Protein AF-A0A1Y1LVQ3-F1 (afdb_monomer_lite)

InterPro domains:
  IPR013122 Polycystin cation channel, PKD1/PKD2 [PF08016] (1-80)
  IPR051223 Polycystin [PTHR10877] (1-93)

Secondary structure (DSSP, 8-state):
-HHHHHHHHHHHHHTTT-GGGSSHHHHHHHHHHHHTT---HHHHHHH-TTHHHHHHHHHHHHHHHHHHHHHHHHHHHHHHHHHHHHHHS---HHHHHHHHHHHHHHTTSTTHHHH--GGGG--HHHHHHHHHHHHHHHHTT--HHHHHHHHHHHHHHHHHHH-----

Structure (mmCIF, N/CA/C/O backbone):
data_AF-A0A1Y1LVQ3-F1
#
_entry.id   AF-A0A1Y1LVQ3-F1
#
loop_
_atom_site.group_PDB
_atom_site.id
_atom_site.type_symbol
_atom_site.label_atom_id
_atom_site.label_alt_id
_atom_site.label_comp_id
_atom_site.label_asym_id
_atom_site.label_entity_id
_atom_site.label_seq_id
_atom_site.pdbx_PDB_ins_code
_atom_site.Cartn_x
_atom_site.Cartn_y
_atom_site.Cartn_z
_atom_site.occupancy
_atom_site.B_iso_or_equiv
_atom_site.auth_seq_id
_atom_site.auth_comp_id
_atom_site.auth_asym_id
_atom_site.auth_atom_id
_atom_site.pdbx_PDB_model_num
ATOM 1 N N . ILE A 1 1 ? -3.792 7.293 -4.062 1.00 86.50 1 ILE A N 1
ATOM 2 C CA . ILE A 1 1 ? -5.256 7.049 -4.005 1.00 86.50 1 ILE A CA 1
ATOM 3 C C . ILE A 1 1 ? -5.568 5.846 -3.119 1.00 86.50 1 ILE A C 1
ATOM 5 O O . ILE A 1 1 ? -6.131 6.055 -2.058 1.00 86.50 1 ILE A O 1
ATOM 9 N N . VAL A 1 2 ? -5.125 4.632 -3.472 1.00 89.88 2 VAL A N 1
ATOM 10 C CA . VAL A 1 2 ? -5.407 3.401 -2.697 1.00 89.88 2 VAL A CA 1
ATOM 11 C C . VAL A 1 2 ? -5.031 3.516 -1.213 1.00 89.88 2 VAL A C 1
ATOM 13 O O . VAL A 1 2 ? -5.841 3.197 -0.354 1.00 89.88 2 VAL A O 1
ATOM 16 N N . PHE A 1 3 ? -3.845 4.049 -0.906 1.00 91.44 3 PHE A N 1
ATOM 17 C CA . PHE A 1 3 ? -3.400 4.262 0.476 1.00 91.44 3 PHE A CA 1
ATOM 18 C C . PHE A 1 3 ? -4.362 5.141 1.298 1.00 91.44 3 PHE A C 1
ATOM 20 O O . PHE A 1 3 ? -4.736 4.782 2.409 1.00 91.44 3 PHE A O 1
ATOM 27 N N . PHE A 1 4 ? -4.807 6.266 0.731 1.00 92.62 4 PHE A N 1
ATOM 28 C CA . PHE A 1 4 ? -5.728 7.187 1.401 1.00 92.62 4 PHE A CA 1
ATOM 29 C C . PHE A 1 4 ? -7.118 6.574 1.597 1.00 92.62 4 PHE A C 1
ATOM 31 O O . PHE A 1 4 ? -7.699 6.741 2.661 1.00 92.62 4 PHE A O 1
ATOM 38 N N . ALA A 1 5 ? -7.608 5.800 0.624 1.00 95.06 5 ALA A N 1
ATOM 39 C CA . ALA A 1 5 ? -8.880 5.090 0.753 1.00 95.06 5 ALA A CA 1
ATOM 40 C C . ALA A 1 5 ? -8.853 4.074 1.908 1.00 95.06 5 ALA A C 1
ATOM 42 O O . ALA A 1 5 ? -9.801 3.989 2.681 1.00 95.06 5 ALA A O 1
ATOM 43 N N . TYR A 1 6 ? -7.744 3.344 2.073 1.00 94.94 6 TYR A N 1
ATOM 44 C CA . TYR A 1 6 ? -7.560 2.456 3.224 1.00 94.94 6 TYR A CA 1
ATOM 45 C C . TYR A 1 6 ? -7.421 3.224 4.546 1.00 94.94 6 TYR A C 1
ATOM 47 O O . TYR A 1 6 ? -7.877 2.730 5.574 1.00 94.94 6 TYR A O 1
ATOM 55 N N . ALA A 1 7 ? -6.832 4.425 4.535 1.00 95.44 7 ALA A N 1
ATOM 56 C CA . ALA A 1 7 ? -6.744 5.279 5.721 1.00 95.44 7 ALA A CA 1
ATOM 57 C C . ALA A 1 7 ? -8.121 5.764 6.188 1.00 95.44 7 ALA A C 1
ATOM 59 O O . ALA A 1 7 ? -8.418 5.679 7.377 1.00 95.44 7 ALA A O 1
ATOM 60 N N . GLU A 1 8 ? -8.974 6.211 5.264 1.00 95.62 8 GLU A N 1
ATOM 61 C CA . GLU A 1 8 ? -10.358 6.588 5.575 1.00 95.62 8 GLU A CA 1
ATOM 62 C C . GLU A 1 8 ? -11.192 5.385 6.013 1.00 95.62 8 GLU A C 1
ATOM 64 O O . GLU A 1 8 ? -11.906 5.465 7.009 1.00 95.62 8 GLU A O 1
ATOM 69 N N . LEU A 1 9 ? -11.072 4.251 5.317 1.00 94.81 9 LEU A N 1
ATOM 70 C CA . LEU A 1 9 ? -11.806 3.035 5.663 1.00 94.81 9 LEU A CA 1
ATOM 71 C C . LEU A 1 9 ? -11.405 2.503 7.047 1.00 94.81 9 LEU A C 1
ATOM 73 O O . LEU A 1 9 ? -12.273 2.144 7.834 1.00 94.81 9 LEU A O 1
ATOM 77 N N . GLY A 1 10 ? -10.108 2.486 7.368 1.00 93.56 10 GLY A N 1
ATOM 78 C CA . GLY A 1 10 ? -9.617 2.067 8.683 1.00 93.56 10 GLY A CA 1
ATOM 79 C C . GLY A 1 10 ? -10.058 3.014 9.801 1.00 93.56 10 GLY A C 1
ATOM 80 O O . GLY A 1 10 ? -10.454 2.552 10.868 1.00 93.56 10 GLY A O 1
ATOM 81 N N . TYR A 1 11 ? -10.061 4.325 9.537 1.00 95.25 11 TYR A N 1
ATOM 82 C CA . TYR A 1 11 ? -10.621 5.322 10.450 1.00 95.25 11 TYR A CA 1
ATOM 83 C C . TYR A 1 11 ? -12.119 5.086 10.701 1.00 95.25 11 TYR A C 1
ATOM 85 O O . TYR A 1 11 ? -12.574 5.143 11.840 1.00 95.25 11 TYR A O 1
ATOM 93 N N . LEU A 1 12 ? -12.889 4.777 9.655 1.00 94.62 12 LEU A N 1
ATOM 94 C CA . LEU A 1 12 ? -14.334 4.581 9.761 1.00 94.62 12 LEU A CA 1
ATOM 95 C C . LEU A 1 12 ? -14.715 3.261 10.446 1.00 94.62 12 LEU A C 1
ATOM 97 O O . LEU A 1 12 ? -15.670 3.236 11.215 1.00 94.62 12 LEU A O 1
ATOM 101 N N . LEU A 1 13 ? -13.978 2.180 10.179 1.00 93.31 13 LEU A N 1
ATOM 102 C CA . LEU A 1 13 ? -14.235 0.869 10.781 1.00 93.31 13 LEU A CA 1
ATOM 103 C C . LEU A 1 13 ? -13.752 0.801 12.232 1.00 93.31 13 LEU A C 1
ATOM 105 O O . LEU A 1 13 ? -14.487 0.359 13.105 1.00 93.31 13 LEU A O 1
ATOM 109 N N . PHE A 1 14 ? -12.526 1.254 12.500 1.00 93.94 14 PHE A N 1
ATOM 110 C CA . PHE A 1 14 ? -11.853 0.989 13.773 1.00 93.94 14 PHE A CA 1
ATOM 111 C C . PHE A 1 14 ? -11.635 2.241 14.624 1.00 93.94 14 PHE A C 1
ATOM 113 O O . PHE A 1 14 ? -11.130 2.129 15.739 1.00 93.94 14 PHE A O 1
ATOM 120 N N . GLY A 1 15 ? -11.989 3.438 14.149 1.00 92.31 15 GLY A N 1
ATOM 121 C CA . GLY A 1 15 ? -11.630 4.684 14.832 1.00 92.31 15 GLY A CA 1
ATOM 122 C C . GLY A 1 15 ? -12.315 4.922 16.175 1.00 92.31 15 GLY A C 1
ATOM 123 O O . GLY A 1 15 ? -11.764 5.636 17.012 1.00 92.31 15 GLY A O 1
ATOM 124 N N . SER A 1 16 ? -13.470 4.300 16.424 1.00 91.56 16 SER A N 1
ATOM 125 C CA . SER A 1 16 ? -14.154 4.353 17.725 1.00 91.56 16 SER A CA 1
ATOM 126 C C . SER A 1 16 ? -13.572 3.379 18.756 1.00 91.56 16 SER A C 1
ATOM 128 O O . SER A 1 16 ? -13.622 3.663 19.950 1.00 91.56 16 SER A O 1
ATOM 130 N N . GLN A 1 17 ? -13.010 2.256 18.302 1.00 91.75 17 GLN A N 1
ATOM 131 C CA . GLN A 1 17 ? -12.574 1.135 19.147 1.00 91.75 17 GLN A CA 1
ATOM 132 C C . GLN A 1 17 ? -11.051 1.132 19.360 1.00 91.75 17 GLN A C 1
ATOM 134 O O . GLN A 1 17 ? -10.560 0.803 20.437 1.00 91.75 17 GLN A O 1
ATOM 139 N N . VAL A 1 18 ? -10.279 1.534 18.344 1.00 93.50 18 VAL A N 1
ATOM 140 C CA . VAL A 1 18 ? -8.817 1.424 18.313 1.00 93.50 18 VAL A CA 1
ATOM 141 C C . VAL A 1 18 ? -8.183 2.809 18.271 1.00 93.50 18 VAL A C 1
ATOM 143 O O . VAL A 1 18 ? -8.277 3.541 17.286 1.00 93.50 18 VAL A O 1
ATOM 146 N N . LYS A 1 19 ? -7.419 3.155 19.314 1.00 91.62 19 LYS A N 1
ATOM 147 C CA . LYS A 1 19 ? -6.753 4.468 19.435 1.00 91.62 19 LYS A CA 1
ATOM 148 C C . LYS A 1 19 ? -5.808 4.781 18.265 1.00 91.62 19 LYS A C 1
ATOM 150 O O . LYS A 1 19 ? -5.615 5.943 17.921 1.00 91.62 19 LYS A O 1
ATOM 155 N N . ARG A 1 20 ? -5.221 3.760 17.636 1.00 90.06 20 ARG A N 1
ATOM 156 C CA . ARG A 1 20 ? -4.345 3.903 16.457 1.00 90.06 20 ARG A CA 1
ATOM 157 C C . ARG A 1 20 ? -5.088 4.361 15.199 1.00 90.06 20 ARG A C 1
ATOM 159 O O . ARG A 1 20 ? -4.456 4.914 14.301 1.00 90.06 20 ARG A O 1
ATOM 166 N N . PHE A 1 21 ? -6.403 4.160 15.167 1.00 93.56 21 PHE A N 1
ATOM 167 C CA . PHE A 1 21 ? -7.299 4.580 14.097 1.00 93.56 21 PHE A CA 1
ATOM 168 C C . PHE A 1 21 ? -8.209 5.743 14.515 1.00 93.56 21 PHE A C 1
ATOM 170 O O . PHE A 1 21 ? -9.126 6.085 13.787 1.00 93.56 21 PHE A O 1
ATOM 177 N N . SER A 1 22 ? -7.960 6.398 15.656 1.00 93.00 22 SER A N 1
ATOM 178 C CA . SER A 1 22 ? -8.849 7.434 16.218 1.00 93.00 22 SER A CA 1
ATOM 179 C C . SER A 1 22 ? -8.935 8.738 15.424 1.00 93.00 22 SER A C 1
ATOM 181 O O . SER A 1 22 ? -9.729 9.616 15.747 1.00 93.00 22 SER A O 1
ATOM 183 N N . GLY A 1 23 ? -8.081 8.907 14.421 1.00 93.25 23 GLY A N 1
ATOM 184 C CA . GLY A 1 23 ? -7.987 10.095 13.590 1.00 93.25 23 GLY A CA 1
ATOM 185 C C . GLY A 1 23 ? -7.493 9.717 12.204 1.00 93.25 23 GLY A C 1
ATOM 186 O O . GLY A 1 23 ? -6.837 8.691 12.019 1.00 93.25 23 GLY A O 1
ATOM 187 N N . PHE A 1 24 ? -7.768 10.557 11.213 1.00 92.31 24 PHE A N 1
ATOM 188 C CA . PHE A 1 24 ? -7.315 10.305 9.846 1.00 92.31 24 PHE A CA 1
ATOM 189 C C . PHE A 1 24 ? -5.778 10.247 9.748 1.00 92.31 24 PHE A C 1
ATOM 191 O O . PHE A 1 24 ? -5.215 9.289 9.223 1.00 92.31 24 PHE A O 1
ATOM 198 N N . ILE A 1 25 ? -5.081 11.221 10.344 1.00 94.06 25 ILE A N 1
ATOM 199 C CA . ILE A 1 25 ? -3.609 11.289 10.323 1.00 94.06 25 ILE A CA 1
ATOM 200 C C . ILE A 1 25 ? -2.988 10.130 11.116 1.00 94.06 25 ILE A C 1
ATOM 202 O O . ILE A 1 25 ? -2.015 9.522 10.669 1.00 94.06 25 ILE A O 1
ATOM 206 N N . THR A 1 26 ? -3.547 9.790 12.281 1.00 93.56 26 THR A N 1
ATOM 207 C CA . THR A 1 26 ? -3.060 8.661 13.088 1.00 93.56 26 THR A CA 1
ATOM 208 C C . THR A 1 26 ? -3.278 7.334 12.365 1.00 93.56 26 THR A C 1
ATOM 210 O O . THR A 1 26 ? -2.359 6.518 12.332 1.00 93.56 26 THR A O 1
ATOM 213 N N . SER A 1 27 ? -4.410 7.167 11.674 1.00 94.50 27 SER A N 1
ATOM 214 C CA . SER A 1 27 ? -4.681 6.010 10.809 1.00 94.50 27 SER A CA 1
ATOM 215 C C . SER A 1 27 ? -3.663 5.897 9.674 1.00 94.50 27 SER A C 1
ATOM 217 O O . SER A 1 27 ? -3.132 4.816 9.434 1.00 94.50 27 SER A O 1
ATOM 219 N N . MET A 1 28 ? -3.317 7.010 9.014 1.00 94.81 28 MET A N 1
ATOM 220 C CA . MET A 1 28 ? -2.274 7.018 7.980 1.00 94.81 28 MET A CA 1
ATOM 221 C C . MET A 1 28 ? -0.920 6.548 8.529 1.00 94.81 28 MET A C 1
ATOM 223 O O . MET A 1 28 ? -0.263 5.709 7.914 1.00 94.81 28 MET A O 1
ATOM 227 N N . ILE A 1 29 ? -0.502 7.051 9.695 1.00 94.75 29 ILE A N 1
ATOM 228 C CA . ILE A 1 29 ? 0.757 6.633 10.332 1.00 94.75 29 ILE A CA 1
ATOM 229 C C . ILE A 1 29 ? 0.715 5.136 10.671 1.00 94.75 29 ILE A C 1
ATOM 231 O O . ILE A 1 29 ? 1.676 4.417 10.402 1.00 94.75 29 ILE A O 1
ATOM 235 N N . THR A 1 30 ? -0.398 4.649 11.215 1.00 94.69 30 THR A N 1
ATOM 236 C CA . THR A 1 30 ? -0.600 3.230 11.547 1.00 94.69 30 THR A CA 1
ATOM 237 C C . THR A 1 30 ? -0.521 2.333 10.313 1.00 94.69 30 THR A C 1
ATOM 239 O O . THR A 1 30 ? 0.108 1.273 10.353 1.00 94.69 30 THR A O 1
ATOM 242 N N . LEU A 1 31 ? -1.085 2.767 9.186 1.00 94.06 31 LEU A N 1
ATOM 243 C CA . LEU A 1 31 ? -0.994 2.034 7.926 1.00 94.06 31 LEU A CA 1
ATOM 244 C C . LEU A 1 31 ? 0.438 1.981 7.389 1.00 94.06 31 LEU A C 1
ATOM 246 O O . LEU A 1 31 ? 0.859 0.918 6.934 1.00 94.06 31 LEU A O 1
ATOM 250 N N . PHE A 1 32 ? 1.217 3.064 7.496 1.00 93.06 32 PHE A N 1
ATOM 251 C CA . PHE A 1 32 ? 2.649 3.038 7.165 1.00 93.06 32 PHE A CA 1
ATOM 252 C C . PHE A 1 32 ? 3.437 2.083 8.065 1.00 93.06 32 PHE A C 1
ATOM 254 O O . PHE A 1 32 ? 4.240 1.299 7.565 1.00 93.06 32 PHE A O 1
ATOM 261 N N . ARG A 1 33 ? 3.184 2.096 9.379 1.00 92.81 33 ARG A N 1
ATOM 262 C CA . ARG A 1 33 ? 3.813 1.154 10.321 1.00 92.81 33 ARG A CA 1
ATOM 263 C C . ARG A 1 33 ? 3.484 -0.297 9.992 1.00 92.81 33 ARG A C 1
ATOM 265 O O . ARG A 1 33 ? 4.372 -1.141 10.015 1.00 92.81 33 ARG A O 1
ATOM 272 N N . THR A 1 34 ? 2.251 -0.554 9.566 1.00 92.88 34 THR A N 1
ATOM 273 C CA . THR A 1 34 ? 1.828 -1.884 9.115 1.00 92.88 34 THR A CA 1
ATOM 274 C C . THR A 1 34 ? 2.639 -2.354 7.903 1.00 92.88 34 THR A C 1
ATOM 276 O O . THR A 1 34 ? 3.019 -3.519 7.850 1.00 92.88 34 THR A O 1
ATOM 279 N N . VAL A 1 35 ? 2.989 -1.460 6.967 1.00 90.62 35 VAL A N 1
ATOM 280 C CA . VAL A 1 35 ? 3.895 -1.797 5.846 1.00 90.62 35 VAL A CA 1
ATOM 281 C C . VAL A 1 35 ? 5.309 -2.124 6.332 1.00 90.62 35 VAL A C 1
ATOM 283 O O . VAL A 1 35 ? 5.952 -3.015 5.786 1.00 90.62 35 VAL A O 1
ATOM 286 N N . LEU A 1 36 ? 5.787 -1.431 7.369 1.00 90.69 36 LEU A N 1
ATOM 287 C CA . LEU A 1 36 ? 7.093 -1.680 7.992 1.00 90.69 36 LEU A CA 1
ATOM 288 C C . LEU A 1 36 ? 7.125 -2.963 8.846 1.00 90.69 36 LEU A C 1
ATOM 290 O O . LEU A 1 36 ? 8.189 -3.339 9.330 1.00 90.69 36 LEU A O 1
ATOM 294 N N . GLY A 1 37 ? 5.982 -3.632 9.030 1.00 89.31 37 GLY A N 1
ATOM 295 C CA . GLY A 1 37 ? 5.845 -4.830 9.861 1.00 89.31 37 GLY A CA 1
ATOM 296 C C . GLY A 1 37 ? 5.536 -4.551 11.335 1.00 89.31 37 GLY A C 1
ATOM 297 O O . GLY A 1 37 ? 5.387 -5.495 12.103 1.00 89.31 37 GLY A O 1
ATOM 298 N N . ASP A 1 38 ? 5.390 -3.285 11.734 1.00 90.81 38 ASP A N 1
ATOM 299 C CA . ASP A 1 38 ? 4.946 -2.887 13.075 1.00 90.81 38 ASP A CA 1
ATOM 300 C C . ASP A 1 38 ? 3.416 -2.749 13.094 1.00 90.81 38 ASP A C 1
ATOM 302 O O . ASP A 1 38 ? 2.850 -1.673 12.877 1.00 90.81 38 ASP A O 1
ATOM 306 N N . PHE A 1 39 ? 2.729 -3.873 13.306 1.00 89.25 39 PHE A N 1
ATOM 307 C CA . PHE A 1 39 ? 1.272 -3.932 13.415 1.00 89.25 39 PHE A CA 1
ATOM 308 C C . PHE A 1 39 ? 0.837 -4.655 14.692 1.00 89.25 39 PHE A C 1
ATOM 310 O O . PHE A 1 39 ? 1.464 -5.619 15.123 1.00 89.25 39 PHE A O 1
ATOM 317 N N . ASN A 1 40 ? -0.280 -4.213 15.281 1.00 89.44 40 ASN A N 1
ATOM 318 C CA . ASN A 1 40 ? -0.937 -4.928 16.374 1.00 89.44 40 ASN A CA 1
ATOM 319 C C . ASN A 1 40 ? -2.289 -5.466 15.896 1.00 89.44 40 ASN A C 1
ATOM 321 O O . ASN A 1 40 ? -3.291 -4.757 15.934 1.00 89.44 40 ASN A O 1
ATOM 325 N N . TYR A 1 41 ? -2.298 -6.712 15.418 1.00 91.19 41 TYR A N 1
ATOM 326 C CA . TYR A 1 41 ? -3.522 -7.362 14.948 1.00 91.19 41 TYR A CA 1
ATOM 327 C C . TYR A 1 41 ? -4.495 -7.684 16.096 1.00 91.19 41 TYR A C 1
ATOM 329 O O . TYR A 1 41 ? -5.699 -7.672 15.875 1.00 91.19 41 TYR A O 1
ATOM 337 N N . ALA A 1 42 ? -4.007 -7.908 17.322 1.00 91.56 42 ALA A N 1
ATOM 338 C CA . ALA A 1 42 ? -4.869 -8.238 18.460 1.00 91.56 42 ALA A CA 1
ATOM 339 C C . ALA A 1 42 ? -5.854 -7.100 18.784 1.00 91.56 42 ALA A C 1
ATOM 341 O O . ALA A 1 42 ? -7.042 -7.351 18.945 1.00 91.56 42 ALA A O 1
ATOM 342 N N . GLU A 1 43 ? -5.381 -5.846 18.766 1.00 90.44 43 GLU A N 1
ATOM 343 C CA . GLU A 1 43 ? -6.236 -4.658 18.955 1.00 90.44 43 GLU A CA 1
ATOM 344 C C . GLU A 1 43 ? -7.322 -4.540 17.865 1.00 90.44 43 GLU A C 1
ATOM 346 O O . GLU A 1 43 ? -8.417 -4.051 18.128 1.00 90.44 43 GLU A O 1
ATOM 351 N N . LEU A 1 44 ? -7.030 -4.979 16.635 1.00 91.56 44 LEU A N 1
ATOM 352 C CA . LEU A 1 44 ? -7.983 -4.969 15.521 1.00 91.56 44 LEU A CA 1
ATOM 353 C C . LEU A 1 44 ? -9.019 -6.097 15.651 1.00 91.56 44 LEU A C 1
ATOM 355 O O . LEU A 1 44 ? -10.206 -5.854 15.450 1.00 91.56 44 LEU A O 1
ATOM 359 N N . ASP A 1 45 ? -8.584 -7.310 16.003 1.00 93.50 45 ASP A N 1
ATOM 360 C CA . ASP A 1 45 ? -9.458 -8.483 16.164 1.00 93.50 45 ASP A CA 1
ATOM 361 C C . ASP A 1 45 ? -10.452 -8.311 17.324 1.00 93.50 45 ASP A C 1
ATOM 363 O O . ASP A 1 45 ? -11.606 -8.727 17.218 1.00 93.50 45 ASP A O 1
ATOM 367 N N . GLU A 1 46 ? -10.023 -7.644 18.403 1.00 92.38 46 GLU A N 1
ATOM 368 C CA . GLU A 1 46 ? -10.884 -7.267 19.530 1.00 92.38 46 GLU A CA 1
ATOM 369 C C . GLU A 1 46 ? -11.935 -6.216 19.151 1.00 92.38 46 GLU A C 1
ATOM 371 O O . GLU A 1 46 ? -13.044 -6.246 19.686 1.00 92.38 46 GLU A O 1
ATOM 376 N N . ALA A 1 47 ? -11.612 -5.303 18.228 1.00 92.00 47 ALA A N 1
ATOM 377 C CA . ALA A 1 47 ? -12.543 -4.275 17.774 1.00 92.00 47 ALA A CA 1
ATOM 378 C C . ALA A 1 47 ? -13.660 -4.860 16.904 1.00 92.00 47 ALA A C 1
ATOM 380 O O . ALA A 1 47 ? -14.834 -4.624 17.186 1.00 92.00 47 ALA A O 1
ATOM 381 N N . ASP A 1 48 ? -13.290 -5.627 15.874 1.00 90.81 48 ASP A N 1
ATOM 382 C CA . ASP A 1 48 ? -14.233 -6.262 14.953 1.00 90.81 48 ASP A CA 1
ATOM 383 C C . ASP A 1 48 ? -13.653 -7.543 14.345 1.00 90.81 48 ASP A C 1
ATOM 385 O O . ASP A 1 48 ? -12.951 -7.527 13.333 1.00 90.81 48 ASP A O 1
ATOM 389 N N . ARG A 1 49 ? -14.048 -8.689 14.900 1.00 91.12 49 ARG A N 1
ATOM 390 C CA . ARG A 1 49 ? -13.524 -10.019 14.540 1.00 91.12 49 ARG A CA 1
ATOM 391 C C . ARG A 1 49 ? -13.744 -10.444 13.081 1.00 91.12 49 ARG A C 1
ATOM 393 O O . ARG A 1 49 ? -13.067 -11.339 12.586 1.00 91.12 49 ARG A O 1
ATOM 400 N N . ILE A 1 50 ? -14.717 -9.845 12.390 1.00 92.31 50 ILE A N 1
ATOM 401 C CA . ILE A 1 50 ? -15.021 -10.147 10.978 1.00 92.31 50 ILE A CA 1
ATOM 402 C C . ILE A 1 50 ? -14.317 -9.157 10.047 1.00 92.31 50 ILE A C 1
ATOM 404 O O . ILE A 1 50 ? -13.688 -9.565 9.071 1.00 92.31 50 ILE A O 1
ATOM 408 N N . PHE A 1 51 ? -14.409 -7.855 10.333 1.00 92.62 51 PHE A N 1
ATOM 409 C CA . PHE A 1 51 ? -13.848 -6.824 9.459 1.00 92.62 51 PHE A CA 1
ATOM 410 C C . PHE A 1 51 ? -12.330 -6.694 9.593 1.00 92.62 51 PHE A C 1
ATOM 412 O O . PHE A 1 51 ? -11.671 -6.423 8.590 1.00 92.62 51 PHE A O 1
ATOM 419 N N . ALA A 1 52 ? -11.763 -6.944 10.776 1.00 93.31 52 ALA A N 1
ATOM 420 C CA . ALA A 1 52 ? -10.322 -6.915 11.010 1.00 93.31 52 ALA A CA 1
ATOM 421 C C . ALA A 1 52 ? -9.524 -7.847 10.084 1.00 93.31 52 ALA A C 1
ATOM 423 O O . ALA A 1 52 ? -8.641 -7.342 9.383 1.00 93.31 52 ALA A O 1
ATOM 424 N N . PRO A 1 53 ? -9.816 -9.162 9.989 1.00 94.19 53 PRO A N 1
ATOM 425 C CA . PRO A 1 53 ? -9.062 -10.049 9.106 1.00 94.19 53 PRO A CA 1
ATOM 426 C C . PRO A 1 53 ? -9.235 -9.682 7.632 1.00 94.19 53 PRO A C 1
ATOM 428 O O . PRO A 1 53 ? -8.259 -9.702 6.884 1.00 94.19 53 PRO A O 1
ATOM 431 N N . ILE A 1 54 ? -10.446 -9.302 7.207 1.00 95.12 54 ILE A N 1
ATOM 432 C CA . ILE A 1 54 ? -10.717 -8.919 5.813 1.00 95.12 54 ILE A CA 1
ATOM 433 C C . ILE A 1 54 ? -9.903 -7.680 5.440 1.00 95.12 54 ILE A C 1
ATOM 435 O O . ILE A 1 54 ? -9.190 -7.699 4.439 1.00 95.12 54 ILE A O 1
ATOM 439 N N . PHE A 1 55 ? -9.974 -6.633 6.265 1.00 94.38 55 PHE A N 1
ATOM 440 C CA . PHE A 1 55 ? -9.254 -5.382 6.054 1.00 94.38 55 PHE A CA 1
ATOM 441 C C . PHE A 1 55 ? -7.738 -5.589 6.068 1.00 94.38 55 PHE A C 1
ATOM 443 O O . PHE A 1 55 ? -7.028 -5.083 5.199 1.00 94.38 55 PHE A O 1
ATOM 450 N N . PHE A 1 56 ? -7.232 -6.350 7.040 1.00 93.12 56 PHE A N 1
ATOM 451 C CA . PHE A 1 56 ? -5.801 -6.578 7.206 1.00 93.12 56 PHE A CA 1
ATOM 452 C C . PHE A 1 56 ? -5.214 -7.390 6.047 1.00 93.12 56 PHE A C 1
ATOM 454 O O . PHE A 1 56 ? -4.221 -6.981 5.441 1.00 93.12 56 PHE A O 1
ATOM 461 N N . ILE A 1 57 ? -5.857 -8.506 5.683 1.00 92.88 57 ILE A N 1
ATOM 462 C CA . ILE A 1 57 ? -5.417 -9.352 4.567 1.00 92.88 57 ILE A CA 1
ATOM 463 C C . ILE A 1 57 ? -5.509 -8.581 3.249 1.00 92.88 57 ILE A C 1
ATOM 465 O O . ILE A 1 57 ? -4.560 -8.613 2.462 1.00 92.88 57 ILE A O 1
ATOM 469 N N . SER A 1 58 ? -6.609 -7.861 3.000 1.00 94.00 58 SER A N 1
ATOM 470 C CA . SER A 1 58 ? -6.769 -7.104 1.757 1.00 94.00 58 SER A CA 1
ATOM 471 C C . SER A 1 58 ? -5.744 -5.975 1.643 1.00 94.00 58 SER A C 1
ATOM 473 O O . SER A 1 58 ? -5.179 -5.781 0.565 1.00 94.00 58 SER A O 1
ATOM 475 N N . TYR A 1 59 ? -5.445 -5.273 2.742 1.00 93.56 59 TYR A N 1
ATOM 476 C CA . TYR A 1 59 ? -4.429 -4.223 2.774 1.00 93.56 59 TYR A CA 1
ATOM 477 C C . TYR A 1 59 ? -3.031 -4.775 2.486 1.00 93.56 59 TYR A C 1
ATOM 479 O O . TYR A 1 59 ? -2.351 -4.266 1.594 1.00 93.56 59 TYR A O 1
ATOM 487 N N . ILE A 1 60 ? -2.618 -5.846 3.177 1.00 91.25 60 ILE A N 1
ATOM 488 C CA . ILE A 1 60 ? -1.307 -6.477 2.959 1.00 91.25 60 ILE A CA 1
ATOM 489 C C . ILE A 1 60 ? -1.168 -6.954 1.520 1.00 91.25 60 ILE A C 1
ATOM 491 O O . ILE A 1 60 ? -0.150 -6.681 0.884 1.00 91.25 60 ILE A O 1
ATOM 495 N N . PHE A 1 61 ? -2.190 -7.631 0.993 1.00 89.56 61 PHE A N 1
ATOM 496 C CA . PHE A 1 61 ? -2.192 -8.117 -0.379 1.00 89.56 61 PHE A CA 1
ATOM 497 C C . PHE A 1 61 ? -1.983 -6.944 -1.342 1.00 89.56 61 PHE A C 1
ATOM 499 O O . PHE A 1 61 ? -1.003 -6.914 -2.081 1.00 89.56 61 PHE A O 1
ATOM 506 N N . VAL A 1 62 ? -2.834 -5.917 -1.270 1.00 88.81 62 VAL A N 1
ATOM 507 C CA . VAL A 1 62 ? -2.771 -4.740 -2.147 1.00 88.81 62 VAL A CA 1
ATOM 508 C C . VAL A 1 62 ? -1.426 -4.012 -2.059 1.00 88.81 62 VAL A C 1
ATOM 510 O O . VAL A 1 62 ? -0.844 -3.697 -3.098 1.00 88.81 62 VAL A O 1
ATOM 513 N N . VAL A 1 63 ? -0.902 -3.767 -0.855 1.00 88.38 63 VAL A N 1
ATOM 514 C CA . VAL A 1 63 ? 0.399 -3.104 -0.672 1.00 88.38 63 VAL A CA 1
ATOM 515 C C . VAL A 1 63 ? 1.529 -3.948 -1.247 1.00 88.38 63 VAL A C 1
ATOM 517 O O . VAL A 1 63 ? 2.371 -3.415 -1.969 1.00 88.38 63 VAL A O 1
ATOM 520 N N . PHE A 1 64 ? 1.527 -5.260 -1.003 1.00 84.69 64 PHE A N 1
ATOM 521 C CA . PHE A 1 64 ? 2.522 -6.162 -1.571 1.00 84.69 64 PHE A CA 1
ATOM 522 C C . PHE A 1 64 ? 2.494 -6.134 -3.105 1.00 84.69 64 PHE A C 1
ATOM 524 O O . PHE A 1 64 ? 3.548 -6.012 -3.729 1.00 84.69 64 PHE A O 1
ATOM 531 N N . TYR A 1 65 ? 1.309 -6.142 -3.729 1.00 80.75 65 TYR A N 1
ATOM 532 C CA . TYR A 1 65 ? 1.203 -6.003 -5.186 1.00 80.75 65 TYR A CA 1
ATOM 533 C C . TYR A 1 65 ? 1.716 -4.664 -5.689 1.00 80.75 65 TYR A C 1
ATOM 535 O O . TYR A 1 65 ? 2.405 -4.641 -6.703 1.00 80.75 65 TYR A O 1
ATOM 543 N N . ILE A 1 66 ? 1.392 -3.555 -5.027 1.00 83.81 66 ILE A N 1
ATOM 544 C CA . ILE A 1 66 ? 1.855 -2.229 -5.452 1.00 83.81 66 ILE A CA 1
ATOM 545 C C . ILE A 1 66 ? 3.384 -2.149 -5.365 1.00 83.81 66 ILE A C 1
ATOM 547 O O . ILE A 1 66 ? 4.028 -1.735 -6.329 1.00 83.81 66 ILE A O 1
ATOM 551 N N . LEU A 1 67 ? 3.970 -2.594 -4.250 1.00 80.00 67 LEU A N 1
ATOM 552 C CA . LEU A 1 67 ? 5.418 -2.569 -4.042 1.00 80.00 67 LEU A CA 1
ATOM 553 C C . LEU A 1 67 ? 6.154 -3.498 -5.014 1.00 80.00 67 LEU A C 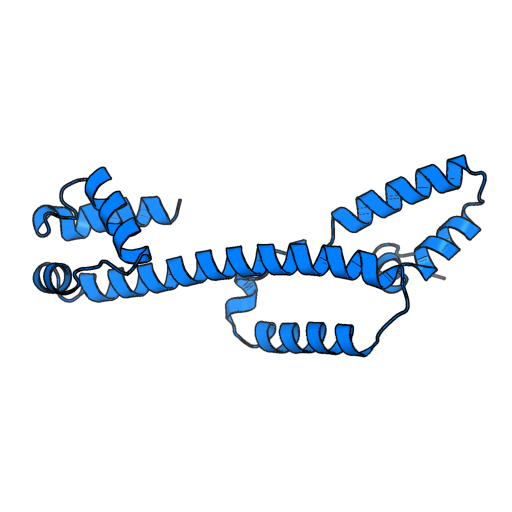1
ATOM 555 O O . LEU A 1 67 ? 7.138 -3.081 -5.620 1.00 80.00 67 LEU A O 1
ATOM 559 N N . MET A 1 68 ? 5.664 -4.724 -5.225 1.00 74.12 68 MET A N 1
ATOM 560 C CA . MET A 1 68 ? 6.250 -5.655 -6.196 1.00 74.12 68 MET A CA 1
ATOM 561 C C . MET A 1 68 ? 6.146 -5.136 -7.629 1.00 74.12 68 MET A C 1
ATOM 563 O O . MET A 1 68 ? 7.118 -5.225 -8.374 1.00 74.12 68 MET A O 1
ATOM 567 N N . ASN A 1 69 ? 5.003 -4.561 -8.016 1.00 73.50 69 ASN A N 1
ATOM 568 C CA . ASN A 1 69 ? 4.833 -3.930 -9.328 1.00 73.50 69 ASN A CA 1
ATOM 569 C C . ASN A 1 69 ? 5.834 -2.790 -9.539 1.00 73.50 69 ASN A C 1
ATOM 571 O O . ASN A 1 69 ? 6.453 -2.701 -10.596 1.00 73.50 69 ASN A O 1
ATOM 575 N N . MET A 1 70 ? 6.008 -1.928 -8.534 1.00 78.31 70 MET A N 1
ATOM 576 C CA . MET A 1 70 ? 6.940 -0.805 -8.607 1.00 78.31 70 MET A CA 1
ATOM 577 C C . MET A 1 70 ? 8.396 -1.282 -8.668 1.00 78.31 70 MET A C 1
ATOM 579 O O . MET A 1 70 ? 9.168 -0.791 -9.488 1.00 78.31 70 MET A O 1
ATOM 583 N N . PHE A 1 71 ? 8.766 -2.272 -7.853 1.00 71.81 71 PHE A N 1
ATOM 584 C CA . PHE A 1 71 ? 10.109 -2.847 -7.858 1.00 71.81 71 PHE A CA 1
ATOM 585 C C . PHE A 1 71 ? 10.438 -3.526 -9.193 1.00 71.81 71 PHE A C 1
ATOM 587 O O . PHE A 1 71 ? 11.495 -3.276 -9.771 1.00 71.81 71 PHE A O 1
ATOM 594 N N 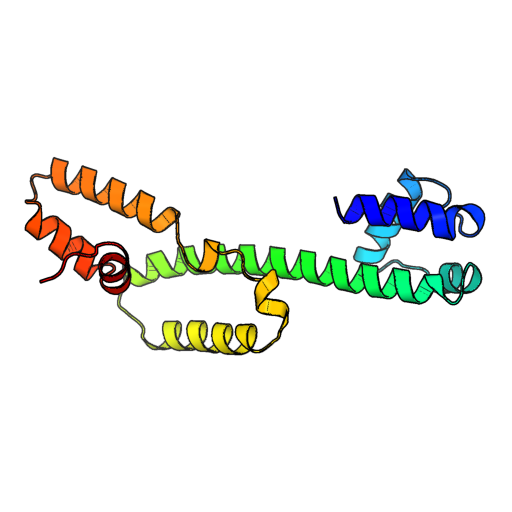. LEU A 1 72 ? 9.517 -4.338 -9.723 1.00 68.75 72 LEU A N 1
ATOM 595 C CA . LEU A 1 72 ? 9.702 -4.999 -11.014 1.00 68.75 72 LEU A CA 1
ATOM 596 C C . LEU A 1 72 ? 9.763 -4.001 -12.167 1.00 68.75 72 LEU A C 1
ATOM 598 O O . LEU A 1 72 ? 10.549 -4.215 -13.084 1.00 68.75 72 LEU A O 1
ATOM 602 N N . ALA A 1 73 ? 9.001 -2.905 -12.114 1.00 71.56 73 ALA A N 1
ATOM 603 C CA . ALA A 1 73 ? 9.113 -1.836 -13.099 1.00 71.56 73 ALA A CA 1
ATOM 604 C C . ALA A 1 73 ? 10.521 -1.218 -13.106 1.00 71.56 73 ALA A C 1
ATOM 606 O O . ALA A 1 73 ? 11.113 -1.113 -14.174 1.00 71.56 73 ALA A O 1
ATOM 607 N N . ILE A 1 74 ? 11.083 -0.896 -11.933 1.00 75.12 74 ILE A N 1
ATOM 608 C CA . ILE A 1 74 ? 12.437 -0.323 -11.806 1.00 75.12 74 ILE A CA 1
ATOM 609 C C . ILE A 1 74 ? 13.504 -1.301 -12.314 1.00 75.12 74 ILE A C 1
ATOM 611 O O . ILE A 1 74 ? 14.363 -0.925 -13.107 1.00 75.12 74 ILE A O 1
ATOM 615 N N . VAL A 1 75 ? 13.452 -2.566 -11.883 1.00 72.31 75 VAL A N 1
ATOM 616 C CA . VAL A 1 75 ? 14.423 -3.586 -12.314 1.00 72.31 75 VAL A CA 1
ATOM 617 C C . VAL A 1 75 ? 14.321 -3.839 -13.813 1.00 72.31 75 VAL A C 1
ATOM 619 O O . VAL A 1 75 ? 15.340 -3.989 -14.481 1.00 72.31 75 VAL A O 1
ATOM 622 N N . ASN A 1 76 ? 13.104 -3.885 -14.354 1.00 69.44 76 ASN A N 1
ATOM 623 C CA . ASN A 1 76 ? 12.895 -4.082 -15.780 1.00 69.44 76 ASN A CA 1
ATOM 624 C C . ASN A 1 76 ? 13.411 -2.895 -16.606 1.00 69.44 76 ASN A C 1
ATOM 626 O O . ASN A 1 76 ? 13.961 -3.126 -17.676 1.00 69.44 76 ASN A O 1
ATOM 630 N N . ASP A 1 77 ? 13.270 -1.664 -16.111 1.00 69.38 77 ASP A N 1
ATOM 631 C CA . ASP A 1 77 ? 13.803 -0.458 -16.757 1.00 69.38 77 ASP A CA 1
ATOM 632 C C . ASP A 1 77 ? 15.340 -0.490 -16.790 1.00 69.38 77 ASP A C 1
ATOM 634 O O . ASP A 1 77 ? 15.944 -0.474 -17.860 1.00 69.38 77 ASP A O 1
ATOM 638 N N . ALA A 1 78 ? 15.978 -0.728 -15.638 1.00 71.69 78 ALA A N 1
ATOM 639 C CA . ALA A 1 78 ? 17.434 -0.859 -15.548 1.00 71.69 78 ALA A CA 1
ATOM 640 C C . ALA A 1 78 ? 17.981 -2.026 -16.395 1.00 71.69 78 ALA A C 1
ATOM 642 O O . ALA A 1 78 ? 19.027 -1.919 -17.036 1.00 71.69 78 ALA A O 1
ATOM 643 N N . TYR A 1 79 ? 17.268 -3.156 -16.434 1.00 56.34 79 TYR A N 1
ATOM 644 C CA . TYR A 1 79 ? 17.644 -4.295 -17.270 1.00 56.34 79 TYR A CA 1
ATOM 645 C C . TYR A 1 79 ? 17.467 -3.999 -18.765 1.00 56.34 79 TYR A C 1
ATOM 647 O O . TYR A 1 79 ? 18.269 -4.468 -19.577 1.00 56.34 79 TYR A O 1
ATOM 655 N N . ALA A 1 80 ? 16.435 -3.241 -19.148 1.00 60.56 80 ALA A N 1
ATOM 656 C CA . ALA A 1 80 ? 16.224 -2.815 -20.526 1.00 60.56 80 ALA A CA 1
ATOM 657 C C . ALA A 1 80 ? 17.360 -1.899 -21.003 1.00 60.56 80 ALA A C 1
ATOM 659 O O . ALA A 1 80 ? 17.878 -2.130 -22.097 1.00 60.56 80 ALA A O 1
ATOM 660 N N . ASP A 1 81 ? 17.807 -0.962 -20.166 1.00 61.06 81 ASP A N 1
ATOM 661 C CA . ASP A 1 81 ? 18.929 -0.067 -20.466 1.00 61.06 81 ASP A CA 1
ATOM 662 C C . ASP A 1 81 ? 20.239 -0.843 -20.668 1.00 61.06 81 ASP A C 1
ATOM 664 O O . ASP A 1 81 ? 20.869 -0.741 -21.724 1.00 61.06 81 ASP A O 1
ATOM 668 N N . CYS A 1 82 ? 20.598 -1.735 -19.736 1.00 56.97 82 CYS A N 1
ATOM 669 C CA . CYS A 1 82 ? 21.786 -2.583 -19.889 1.00 56.97 82 CYS A CA 1
ATOM 670 C C . CYS A 1 82 ? 21.688 -3.518 -21.107 1.00 56.97 82 CYS A C 1
ATOM 672 O O . CYS A 1 82 ? 22.687 -3.836 -21.754 1.00 56.97 82 CYS A O 1
ATOM 674 N N . LYS A 1 83 ? 20.482 -3.986 -21.453 1.00 55.38 83 LYS A N 1
ATOM 675 C CA . LYS A 1 83 ? 20.272 -4.841 -22.627 1.00 55.38 83 LYS A CA 1
ATOM 676 C C . LYS A 1 83 ? 20.458 -4.074 -23.934 1.00 55.38 83 LYS A C 1
ATOM 678 O O . LYS A 1 83 ? 20.940 -4.674 -24.892 1.00 55.38 83 LYS A O 1
ATOM 683 N N . VAL A 1 84 ? 20.112 -2.788 -23.990 1.00 55.03 84 VAL A N 1
ATOM 684 C CA . VAL A 1 84 ? 20.373 -1.944 -25.167 1.00 55.03 84 VAL A CA 1
ATOM 685 C C . VAL A 1 84 ? 21.878 -1.799 -25.394 1.00 55.03 84 VAL A C 1
ATOM 687 O O . VAL A 1 84 ? 22.329 -1.977 -26.524 1.00 55.03 84 VAL A O 1
ATOM 690 N N . GLU A 1 85 ? 22.663 -1.602 -24.334 1.00 52.28 85 GLU A N 1
ATOM 691 C CA . GLU A 1 85 ? 24.129 -1.545 -24.424 1.00 52.28 85 GLU A CA 1
ATOM 692 C C . GLU A 1 85 ? 24.743 -2.886 -24.858 1.00 52.28 85 GLU A C 1
ATOM 694 O O . GLU A 1 85 ? 25.621 -2.924 -25.719 1.00 52.28 85 GLU A O 1
ATOM 699 N N . MET A 1 86 ? 24.224 -4.012 -24.357 1.00 51.41 86 MET A N 1
ATOM 700 C CA . MET A 1 86 ? 24.684 -5.345 -24.771 1.00 51.41 86 MET A CA 1
ATOM 701 C C . MET A 1 86 ? 24.286 -5.720 -26.207 1.00 51.41 86 MET A C 1
ATOM 703 O O . MET A 1 86 ? 24.924 -6.570 -26.814 1.00 51.41 86 MET A O 1
ATOM 707 N N . VAL A 1 87 ? 23.249 -5.122 -26.801 1.00 53.00 87 VAL A N 1
ATOM 708 C CA . VAL A 1 87 ? 22.936 -5.351 -28.227 1.00 53.00 87 VAL A CA 1
ATOM 709 C C . VAL A 1 87 ? 23.951 -4.651 -29.140 1.00 53.00 87 VAL A C 1
ATOM 711 O O . VAL A 1 87 ? 24.161 -5.102 -30.268 1.00 53.00 87 VAL A O 1
ATOM 714 N N . ILE A 1 88 ? 24.621 -3.606 -28.645 1.00 52.84 88 ILE A N 1
ATOM 715 C CA . ILE A 1 88 ? 25.712 -2.918 -29.349 1.00 52.84 88 ILE A CA 1
ATOM 716 C C . ILE A 1 88 ? 26.999 -3.777 -29.334 1.00 52.84 88 ILE A C 1
ATOM 718 O O . ILE A 1 88 ? 27.808 -3.666 -30.254 1.00 52.84 88 ILE A O 1
ATOM 722 N N . GLY A 1 89 ? 27.152 -4.704 -28.375 1.00 49.28 89 GLY A N 1
ATOM 723 C CA . GLY A 1 89 ? 28.264 -5.664 -28.291 1.00 49.28 89 GLY A CA 1
ATOM 724 C C . GLY A 1 89 ? 27.816 -7.133 -28.310 1.00 49.28 89 GLY A C 1
ATOM 725 O O . GLY A 1 89 ? 27.498 -7.687 -27.273 1.00 49.28 89 GLY A O 1
ATOM 726 N N . GLU A 1 90 ? 27.830 -7.763 -29.490 1.00 48.44 90 GLU A N 1
ATOM 727 C CA . GLU A 1 90 ? 27.678 -9.213 -29.756 1.00 48.44 90 GLU A CA 1
ATOM 728 C C . GLU A 1 90 ? 26.549 -10.012 -29.043 1.00 48.44 90 GLU A C 1
ATOM 730 O O . GLU A 1 90 ? 26.492 -10.243 -27.837 1.00 48.44 90 GLU A O 1
ATOM 735 N N . LYS A 1 91 ? 25.643 -10.571 -29.860 1.00 41.53 91 LYS A N 1
ATOM 736 C CA . LYS A 1 91 ? 24.414 -11.264 -29.437 1.00 41.53 91 LYS A CA 1
ATOM 737 C C . LYS A 1 91 ? 24.668 -12.570 -28.658 1.00 41.53 91 LYS A C 1
ATOM 739 O O . LYS A 1 91 ? 24.813 -13.635 -29.259 1.00 41.53 91 LYS A O 1
ATOM 744 N N . SER A 1 92 ? 24.529 -12.553 -27.331 1.00 50.25 92 SER A N 1
ATOM 745 C CA . SER A 1 92 ? 24.378 -13.787 -26.538 1.00 50.25 92 SER A CA 1
ATOM 746 C C . SER A 1 92 ? 22.921 -14.290 -26.536 1.00 50.25 92 SER A C 1
ATOM 748 O O . SER A 1 92 ? 22.065 -13.816 -25.785 1.00 50.25 92 SER A O 1
ATOM 750 N N . LYS A 1 93 ? 22.630 -15.300 -27.373 1.00 50.22 93 LYS A N 1
ATOM 751 C CA . LYS A 1 93 ? 21.315 -15.980 -27.503 1.00 50.22 93 LYS A CA 1
ATOM 752 C C . LYS A 1 93 ? 20.745 -16.529 -26.181 1.00 50.22 93 LYS A C 1
ATOM 754 O O . LYS A 1 93 ? 19.533 -16.697 -26.066 1.00 50.22 93 LYS A O 1
ATOM 759 N N . ARG A 1 94 ? 21.588 -16.804 -25.178 1.00 47.50 94 ARG A N 1
ATOM 760 C CA . ARG A 1 94 ? 21.162 -17.374 -23.885 1.00 47.50 94 ARG A CA 1
ATOM 761 C C . ARG A 1 94 ? 20.394 -16.375 -23.013 1.00 47.50 94 ARG A C 1
ATOM 763 O O . ARG A 1 94 ? 19.436 -16.773 -22.357 1.00 47.50 94 ARG A O 1
ATOM 770 N N . GLY A 1 95 ? 20.752 -15.088 -23.058 1.00 54.94 95 GLY A N 1
ATOM 771 C CA . GLY A 1 95 ? 20.089 -14.053 -22.256 1.00 54.94 95 GLY A CA 1
ATOM 772 C C . GLY A 1 95 ? 18.636 -13.815 -22.674 1.00 54.94 95 GLY A C 1
ATOM 773 O O . GLY A 1 95 ? 17.769 -13.650 -21.822 1.00 54.94 95 GLY A O 1
ATOM 774 N N . GLN A 1 96 ? 18.353 -13.886 -23.980 1.00 52.78 96 GLN A N 1
ATOM 775 C CA . GLN A 1 96 ? 17.009 -13.677 -24.533 1.00 52.78 96 GLN A CA 1
ATOM 776 C C . GLN A 1 96 ? 16.043 -14.811 -24.158 1.00 52.78 96 GLN A C 1
ATOM 778 O O . GLN A 1 96 ? 14.897 -14.539 -23.812 1.00 52.78 96 GLN A O 1
ATOM 783 N N . LEU A 1 97 ? 16.518 -16.062 -24.141 1.00 56.41 97 LEU A N 1
ATOM 784 C CA . LEU A 1 97 ? 15.705 -17.224 -23.764 1.00 56.41 97 LEU A CA 1
ATOM 785 C C . LEU A 1 97 ? 15.259 -17.174 -22.296 1.00 56.41 97 LEU A C 1
ATOM 787 O O . LEU A 1 97 ? 14.100 -17.466 -22.009 1.00 56.41 97 LEU A O 1
ATOM 791 N N . MET A 1 98 ? 16.137 -16.752 -21.377 1.00 53.78 98 MET A N 1
ATOM 792 C CA . MET A 1 98 ? 15.775 -16.588 -19.962 1.00 53.78 98 MET A CA 1
ATOM 793 C C . MET A 1 98 ? 14.732 -15.489 -19.757 1.00 53.78 98 MET A C 1
ATOM 795 O O . MET A 1 98 ? 13.789 -15.694 -18.994 1.00 53.78 98 MET A O 1
ATOM 799 N N . THR A 1 99 ? 14.847 -14.354 -20.461 1.00 57.75 99 THR A N 1
ATOM 800 C CA . THR A 1 99 ? 13.843 -13.283 -20.351 1.00 57.75 99 THR A CA 1
ATOM 801 C C . THR A 1 99 ? 12.478 -13.756 -20.859 1.00 57.75 99 THR A C 1
ATOM 803 O O . THR A 1 99 ? 11.461 -13.523 -20.209 1.00 57.75 99 THR A O 1
ATOM 806 N N . THR A 1 100 ? 12.444 -14.472 -21.988 1.00 57.00 100 THR A N 1
ATOM 807 C CA . THR A 1 100 ? 11.203 -15.012 -22.567 1.00 57.00 100 THR A CA 1
ATOM 808 C C . THR A 1 100 ? 10.574 -16.092 -21.683 1.00 57.00 100 THR A C 1
ATOM 810 O O . THR A 1 100 ? 9.358 -16.093 -21.489 1.00 57.00 100 THR A O 1
ATOM 813 N N . ALA A 1 101 ? 11.383 -16.981 -21.097 1.00 59.22 101 ALA A N 1
ATOM 814 C CA . ALA A 1 101 ? 10.910 -18.020 -20.185 1.00 59.22 101 ALA A CA 1
ATOM 815 C C . ALA A 1 101 ? 10.302 -17.426 -18.905 1.00 59.22 101 ALA A C 1
ATOM 817 O O . ALA A 1 101 ? 9.190 -17.802 -18.531 1.00 59.22 101 ALA A O 1
ATOM 818 N N . LEU A 1 102 ? 10.973 -16.450 -18.286 1.00 59.00 102 LEU A N 1
ATOM 819 C CA . LEU A 1 102 ? 10.480 -15.764 -17.091 1.00 59.00 102 LEU A CA 1
ATOM 820 C C . LEU A 1 102 ? 9.142 -15.065 -17.368 1.00 59.00 102 LEU A C 1
ATOM 822 O O . LEU A 1 102 ? 8.189 -15.223 -16.607 1.00 59.00 102 LEU A O 1
ATOM 826 N N . TYR A 1 103 ? 9.034 -14.380 -18.510 1.00 61.03 103 TYR A N 1
ATOM 827 C CA . TYR A 1 103 ? 7.796 -13.727 -18.927 1.00 61.03 103 TYR A CA 1
ATOM 828 C C . TYR A 1 103 ? 6.663 -14.730 -19.180 1.00 61.03 103 TYR A C 1
ATOM 830 O O . TYR A 1 103 ? 5.519 -14.475 -18.816 1.00 61.03 103 TYR A O 1
ATOM 838 N N . SER A 1 104 ? 6.968 -15.900 -19.754 1.00 56.69 104 SER A N 1
ATOM 839 C CA . SER A 1 104 ? 5.974 -16.956 -19.999 1.00 56.69 104 SER A CA 1
ATOM 840 C C . SER A 1 104 ? 5.408 -17.560 -18.711 1.00 56.69 104 SER A C 1
ATOM 842 O O . SER A 1 104 ? 4.223 -17.884 -18.652 1.00 56.69 104 SER A O 1
ATOM 844 N N . ILE A 1 105 ? 6.237 -17.671 -17.668 1.00 58.69 105 ILE A N 1
ATOM 845 C CA . ILE A 1 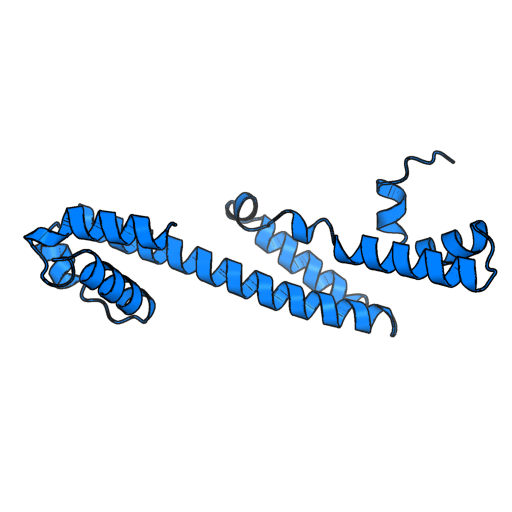105 ? 5.833 -18.186 -16.358 1.00 58.69 105 ILE A CA 1
ATOM 846 C C . ILE A 1 105 ? 5.018 -17.120 -15.619 1.00 58.69 105 ILE A C 1
ATOM 848 O O . ILE A 1 105 ? 3.956 -17.425 -15.078 1.00 58.69 105 ILE A O 1
ATOM 852 N N . LEU A 1 106 ? 5.453 -15.858 -15.679 1.00 53.22 106 LEU A N 1
ATOM 853 C CA . LEU A 1 106 ? 4.726 -14.718 -15.119 1.00 53.22 106 LEU A CA 1
ATOM 854 C C . LEU A 1 106 ? 3.362 -14.507 -15.793 1.00 53.22 106 LEU A C 1
ATOM 856 O O . LEU A 1 106 ? 2.402 -14.188 -15.099 1.00 53.22 106 LEU A O 1
ATOM 860 N N . ASN A 1 107 ? 3.246 -14.746 -17.106 1.00 51.06 107 ASN A N 1
ATOM 861 C CA . ASN A 1 107 ? 1.994 -14.664 -17.877 1.00 51.06 107 ASN A CA 1
ATOM 862 C C . ASN A 1 107 ? 1.023 -15.832 -17.629 1.00 51.06 107 ASN A C 1
ATOM 864 O O . ASN A 1 107 ? -0.127 -15.795 -18.062 1.00 51.06 107 ASN A O 1
ATOM 868 N N . LYS A 1 108 ? 1.488 -16.889 -16.952 1.00 52.97 108 LYS A N 1
ATOM 869 C CA . LYS A 1 108 ? 0.689 -18.077 -16.624 1.00 52.97 108 LYS A CA 1
ATOM 870 C C . LYS A 1 108 ? -0.141 -17.896 -15.348 1.00 52.97 108 LYS A C 1
ATOM 872 O O . LYS A 1 108 ? -1.108 -18.626 -15.148 1.00 52.97 108 LYS A O 1
ATOM 877 N N . PHE A 1 109 ? 0.204 -16.922 -14.506 1.00 57.44 109 PHE A N 1
ATOM 878 C CA . PHE A 1 109 ? -0.612 -16.512 -13.365 1.00 57.44 109 PHE A CA 1
ATOM 879 C C . PHE A 1 109 ? -1.668 -15.504 -13.828 1.00 57.44 109 PHE A C 1
ATOM 881 O O . PHE A 1 109 ? -1.333 -14.508 -14.439 1.00 57.44 109 PHE A O 1
ATOM 888 N N . VAL A 1 110 ? -2.946 -15.698 -13.498 1.00 49.28 110 VAL A N 1
ATOM 889 C CA . VAL A 1 110 ? -4.085 -14.835 -13.914 1.00 49.28 110 VAL A CA 1
ATOM 890 C C . VAL A 1 110 ? -3.883 -13.323 -13.619 1.00 49.28 110 VAL A C 1
ATOM 892 O O . VAL A 1 110 ? -4.531 -12.465 -14.214 1.00 49.28 110 VAL A O 1
ATOM 895 N N . ILE A 1 111 ? -2.925 -12.980 -12.7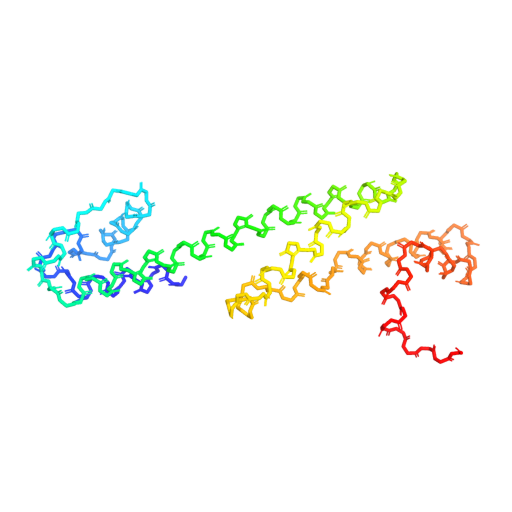58 1.00 48.56 111 ILE A N 1
ATOM 896 C CA . ILE A 1 111 ? -2.563 -11.632 -12.297 1.00 48.56 111 ILE A CA 1
ATOM 897 C C . ILE A 1 111 ? -1.864 -10.775 -13.380 1.00 48.56 111 ILE A C 1
ATOM 899 O O . ILE A 1 111 ? -1.876 -9.545 -13.304 1.00 48.56 111 ILE A O 1
ATOM 903 N N . THR A 1 112 ? -1.319 -11.368 -14.445 1.00 45.91 112 THR A N 1
ATOM 904 C CA . THR A 1 112 ? -0.512 -10.646 -15.455 1.00 45.91 112 THR A CA 1
ATOM 905 C C . THR A 1 112 ? -1.301 -9.685 -16.342 1.00 45.91 112 THR A C 1
ATOM 907 O O . THR A 1 112 ? -0.710 -8.783 -16.929 1.00 45.91 112 THR A O 1
ATOM 910 N N . ARG A 1 113 ? -2.633 -9.814 -16.424 1.00 42.81 113 ARG A N 1
ATOM 911 C CA . ARG A 1 113 ? -3.485 -8.860 -17.163 1.00 42.81 113 ARG A CA 1
ATOM 912 C C . ARG A 1 113 ? -3.557 -7.476 -16.502 1.00 42.81 113 ARG A C 1
ATOM 914 O O . ARG A 1 113 ? -3.831 -6.509 -17.200 1.00 42.81 113 ARG A O 1
ATOM 921 N N . ILE A 1 114 ? -3.308 -7.388 -1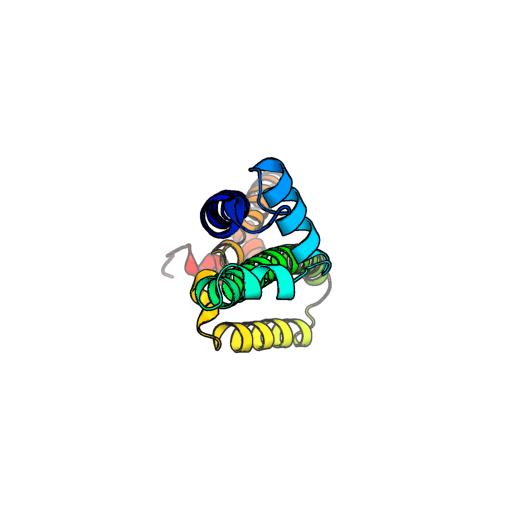5.193 1.00 49.91 114 ILE A N 1
ATOM 922 C CA . ILE A 1 114 ? -3.288 -6.131 -14.419 1.00 49.91 114 ILE A CA 1
ATOM 923 C C . ILE A 1 114 ? -1.844 -5.637 -14.223 1.00 49.91 114 ILE A C 1
ATOM 925 O O . ILE A 1 114 ? -1.589 -4.438 -14.201 1.00 49.91 114 ILE A O 1
ATOM 929 N N . PHE A 1 115 ? -0.904 -6.576 -14.087 1.00 46.22 115 PHE A N 1
ATOM 930 C CA . PHE A 1 115 ? 0.472 -6.358 -13.626 1.00 46.22 115 PHE A CA 1
ATOM 931 C C . PHE A 1 115 ? 1.447 -5.897 -14.726 1.00 46.22 115 PHE A C 1
ATOM 933 O O . PHE A 1 115 ? 2.533 -5.404 -14.441 1.00 46.22 115 PHE A O 1
ATOM 940 N N . VAL A 1 116 ? 1.079 -6.049 -16.001 1.00 47.31 116 VAL A N 1
ATOM 941 C CA . VAL A 1 116 ? 1.902 -5.594 -17.128 1.00 47.31 116 VAL A CA 1
ATOM 942 C C . VAL A 1 116 ? 1.303 -4.309 -17.692 1.00 47.31 116 VAL A C 1
ATOM 944 O O . VAL A 1 116 ? 0.329 -4.374 -18.448 1.00 47.31 116 VAL A O 1
ATOM 947 N N . PRO A 1 117 ? 1.872 -3.129 -17.390 1.00 40.41 117 PRO A N 1
ATOM 948 C CA . PRO A 1 117 ? 1.568 -1.952 -18.182 1.00 40.41 117 PRO A CA 1
ATOM 949 C C . PRO A 1 117 ? 2.000 -2.220 -19.633 1.00 40.41 117 PRO A C 1
ATOM 951 O O . PRO A 1 117 ? 3.083 -2.750 -19.890 1.00 40.41 117 PRO A O 1
ATOM 954 N N . GLN A 1 118 ? 1.161 -1.843 -20.606 1.00 46.69 118 GLN A N 1
ATOM 955 C CA . GLN A 1 118 ? 1.428 -1.987 -22.050 1.00 46.69 118 GLN A CA 1
ATOM 956 C C . GLN A 1 118 ? 2.756 -1.350 -22.520 1.00 46.69 118 GLN A C 1
ATOM 958 O O . GLN A 1 118 ? 3.156 -1.558 -23.664 1.00 46.69 118 GLN A O 1
ATOM 963 N N . SER A 1 119 ? 3.465 -0.615 -21.660 1.00 43.97 119 SER A N 1
ATOM 964 C CA . SER A 1 119 ? 4.819 -0.114 -21.900 1.00 43.97 119 SER A CA 1
ATOM 965 C C . SER A 1 119 ? 5.867 -1.220 -22.058 1.00 43.97 119 SER A C 1
ATOM 967 O O . SER A 1 119 ? 6.828 -1.015 -22.791 1.00 43.97 119 SER A O 1
ATOM 969 N N . ILE A 1 120 ? 5.673 -2.408 -21.466 1.00 43.66 120 ILE A N 1
ATOM 970 C CA . ILE A 1 120 ? 6.585 -3.554 -21.672 1.00 43.66 120 ILE A CA 1
ATOM 971 C C . ILE A 1 120 ? 6.503 -4.078 -23.119 1.00 43.66 120 ILE A C 1
ATOM 973 O O . ILE A 1 120 ? 7.463 -4.641 -23.643 1.00 43.66 120 ILE A O 1
ATOM 977 N N . LEU A 1 121 ? 5.369 -3.857 -23.793 1.00 45.75 121 LEU A N 1
ATOM 978 C CA . LEU A 1 121 ? 5.152 -4.280 -25.177 1.00 45.75 121 LEU A CA 1
ATOM 979 C C . LEU A 1 121 ? 5.422 -3.172 -26.196 1.00 45.75 121 LEU A C 1
ATOM 981 O O . LEU A 1 121 ? 5.354 -3.445 -27.381 1.00 45.75 121 LEU A O 1
ATOM 985 N N . HIS A 1 122 ? 5.686 -1.934 -25.792 1.00 43.03 122 HIS A N 1
ATOM 986 C CA . HIS A 1 122 ? 6.000 -0.873 -26.743 1.00 43.03 122 HIS A CA 1
ATOM 987 C C . HIS A 1 122 ? 7.028 0.075 -26.132 1.00 43.03 122 HIS A C 1
ATOM 989 O O . HIS A 1 122 ? 6.669 0.951 -25.339 1.00 43.03 122 HIS A O 1
ATOM 995 N N . PRO A 1 123 ? 8.306 -0.041 -26.524 1.00 49.34 123 PRO A N 1
ATOM 996 C CA . PRO A 1 123 ? 9.306 0.911 -26.106 1.00 49.34 123 PRO A CA 1
ATOM 997 C C . PRO A 1 123 ? 9.040 2.219 -26.856 1.00 49.34 123 PRO A C 1
ATOM 999 O O . PRO A 1 123 ? 9.497 2.413 -27.980 1.00 49.34 123 PRO A O 1
ATOM 1002 N N . LYS A 1 124 ? 8.313 3.155 -26.229 1.00 44.28 124 LYS A N 1
ATOM 1003 C CA . LYS A 1 124 ? 8.265 4.561 -26.681 1.00 44.28 124 LYS A CA 1
ATOM 1004 C C . LYS A 1 124 ? 9.683 5.120 -26.861 1.00 44.28 124 LYS A C 1
ATOM 1006 O O . LYS A 1 124 ? 9.923 5.899 -27.778 1.00 44.28 124 LYS A O 1
ATOM 1011 N N . HIS A 1 125 ? 10.623 4.651 -26.039 1.00 46.19 125 HIS A N 1
ATOM 1012 C CA . HIS A 1 125 ? 12.039 4.997 -26.121 1.00 46.19 125 HIS A CA 1
ATOM 1013 C C . HIS A 1 125 ? 12.704 4.528 -27.425 1.00 46.19 125 HIS A C 1
ATOM 1015 O O . HIS A 1 125 ? 13.507 5.254 -27.999 1.00 46.19 125 HIS A O 1
ATOM 1021 N N . TYR A 1 126 ? 12.318 3.364 -27.956 1.00 54.53 126 TYR A N 1
ATOM 1022 C CA . TYR A 1 126 ? 12.865 2.848 -29.213 1.00 54.53 126 TYR A CA 1
ATOM 1023 C C . TYR A 1 126 ? 12.459 3.721 -30.406 1.00 54.53 126 TYR A C 1
ATOM 1025 O O . TYR A 1 126 ? 13.291 4.020 -31.256 1.00 54.53 126 TYR A O 1
ATOM 1033 N N . TYR A 1 127 ? 11.211 4.205 -30.435 1.00 50.84 127 TYR A N 1
ATOM 1034 C CA . TYR A 1 127 ? 10.732 5.073 -31.516 1.00 50.84 127 TYR A CA 1
ATOM 1035 C C . TYR A 1 127 ? 11.464 6.424 -31.541 1.00 50.84 127 TYR A C 1
ATOM 1037 O O . TYR A 1 127 ? 11.850 6.900 -32.605 1.00 50.84 127 TYR A O 1
ATOM 1045 N N . ILE A 1 128 ? 11.717 7.019 -30.369 1.00 55.09 128 ILE A N 1
ATOM 1046 C CA . ILE A 1 128 ? 12.433 8.301 -30.246 1.00 55.09 128 ILE A CA 1
ATOM 1047 C C . ILE A 1 128 ? 13.902 8.148 -30.666 1.00 55.09 128 ILE A C 1
ATOM 1049 O O . ILE A 1 128 ? 14.424 8.986 -31.402 1.00 55.09 128 ILE A O 1
ATOM 1053 N N . THR A 1 129 ? 14.563 7.065 -30.249 1.00 61.84 129 THR A N 1
ATOM 1054 C CA . THR A 1 129 ? 15.960 6.795 -30.618 1.00 61.84 129 THR A CA 1
ATOM 1055 C C . THR A 1 129 ? 16.113 6.526 -32.113 1.00 61.84 129 THR A C 1
ATOM 1057 O O . THR A 1 129 ? 17.037 7.059 -32.726 1.00 61.84 129 THR A O 1
ATOM 1060 N N . VAL A 1 130 ? 15.195 5.769 -32.727 1.00 63.06 130 VAL A N 1
ATOM 1061 C CA . VAL A 1 130 ? 15.216 5.519 -34.178 1.00 63.06 130 VAL A CA 1
ATOM 1062 C C . VAL A 1 130 ? 14.969 6.805 -34.958 1.00 63.06 130 VAL A C 1
ATOM 1064 O O . VAL A 1 130 ? 15.718 7.093 -35.884 1.00 63.06 130 VAL A O 1
ATOM 1067 N N . HIS A 1 131 ? 13.998 7.623 -34.549 1.00 62.88 131 HIS A N 1
ATOM 1068 C CA . HIS A 1 131 ? 13.721 8.888 -35.229 1.00 62.88 131 HIS A CA 1
ATOM 1069 C C . HIS A 1 131 ? 14.903 9.865 -35.126 1.00 62.88 131 HIS A C 1
ATOM 1071 O O . HIS A 1 131 ? 15.197 10.596 -36.071 1.00 62.88 131 HIS A O 1
ATOM 1077 N N . ARG A 1 132 ? 15.621 9.869 -33.995 1.00 66.19 132 ARG A N 1
ATOM 1078 C CA . ARG A 1 132 ? 16.845 10.666 -33.828 1.00 66.19 132 ARG A CA 1
ATOM 1079 C C . ARG A 1 132 ? 17.993 10.131 -34.688 1.00 66.19 132 ARG A C 1
ATOM 1081 O O . ARG A 1 132 ? 18.719 10.926 -35.278 1.00 66.19 132 ARG A O 1
ATOM 1088 N N . ALA A 1 133 ? 18.142 8.811 -34.780 1.00 66.81 133 ALA A N 1
ATOM 1089 C CA . ALA A 1 133 ? 19.137 8.169 -35.634 1.00 66.81 133 ALA A CA 1
ATOM 1090 C C . ALA A 1 133 ? 18.865 8.426 -37.125 1.00 66.81 133 ALA A C 1
ATOM 1092 O O . ALA A 1 133 ? 19.792 8.735 -37.865 1.00 66.81 133 ALA A O 1
ATOM 1093 N N . GLU A 1 134 ? 17.603 8.379 -37.551 1.00 72.94 134 GLU A N 1
ATOM 1094 C CA . GLU A 1 134 ? 17.187 8.683 -38.921 1.00 72.94 134 GLU A CA 1
ATOM 1095 C C . GLU A 1 134 ? 17.547 10.123 -39.308 1.00 72.94 134 GLU A C 1
ATOM 1097 O O . GLU A 1 134 ? 18.163 10.344 -40.349 1.00 72.94 134 GLU A O 1
ATOM 1102 N N . THR A 1 135 ? 17.266 11.102 -38.441 1.00 71.81 135 THR A N 1
ATOM 1103 C CA . THR A 1 135 ? 17.641 12.504 -38.681 1.00 71.81 135 THR A CA 1
ATOM 1104 C C . THR A 1 135 ? 19.156 12.684 -38.811 1.00 71.81 135 THR A C 1
ATOM 1106 O O . THR A 1 135 ? 19.612 13.429 -39.677 1.00 71.81 135 THR A O 1
ATOM 1109 N N . ILE A 1 136 ? 19.950 11.992 -37.986 1.00 72.06 136 ILE A N 1
ATOM 1110 C CA . ILE A 1 136 ? 21.420 12.059 -38.038 1.00 72.06 136 ILE A CA 1
ATOM 1111 C C . ILE A 1 136 ? 21.950 11.400 -39.315 1.00 72.06 136 ILE A C 1
ATOM 1113 O O . ILE A 1 136 ? 22.807 11.969 -39.980 1.00 72.06 136 ILE A O 1
ATOM 1117 N N . LEU A 1 137 ? 21.424 10.238 -39.703 1.00 74.75 137 LEU A N 1
ATOM 1118 C CA . LEU A 1 137 ? 21.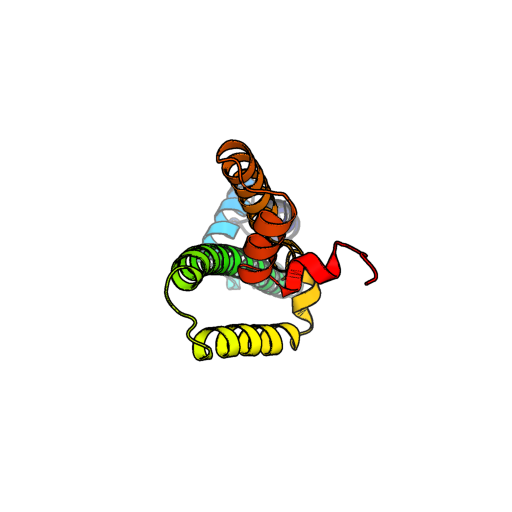864 9.531 -40.907 1.00 74.75 137 LEU A CA 1
ATOM 1119 C C . LEU A 1 137 ? 21.504 10.295 -42.188 1.00 74.75 137 LEU A C 1
ATOM 1121 O O . LEU A 1 137 ? 22.334 10.377 -43.094 1.00 74.75 137 LEU A O 1
ATOM 1125 N N . LYS A 1 138 ? 20.323 10.929 -42.231 1.00 82.50 138 LYS A N 1
ATOM 1126 C CA . LYS A 1 138 ? 19.942 11.857 -43.309 1.00 82.50 138 LYS A CA 1
ATOM 1127 C C . LYS A 1 138 ? 20.878 13.063 -43.362 1.00 82.50 138 LYS A C 1
ATOM 1129 O O . LYS A 1 138 ? 21.329 13.436 -44.440 1.00 82.50 138 LYS A O 1
ATOM 1134 N N . ALA A 1 139 ? 21.229 13.633 -42.207 1.00 78.94 139 ALA A N 1
ATOM 1135 C CA . ALA A 1 139 ? 22.195 14.731 -42.125 1.00 78.94 139 ALA A CA 1
ATOM 1136 C C . ALA A 1 139 ? 23.621 14.311 -42.538 1.00 78.94 139 ALA A C 1
ATOM 1138 O O . ALA A 1 139 ? 24.372 15.129 -43.061 1.00 78.94 139 ALA A O 1
ATOM 1139 N N . CYS A 1 140 ? 23.982 13.038 -42.359 1.00 78.94 140 CYS A N 1
ATOM 1140 C CA . CYS A 1 140 ? 25.239 12.453 -42.832 1.00 78.94 140 CYS A CA 1
ATOM 1141 C C . CYS A 1 140 ? 25.223 12.055 -44.323 1.00 78.94 140 CYS A C 1
ATOM 1143 O O . CYS A 1 140 ? 26.219 11.520 -44.804 1.00 78.94 140 CYS A O 1
ATOM 1145 N N . GLY A 1 141 ? 24.131 12.306 -45.057 1.00 79.38 141 GLY A N 1
ATOM 1146 C CA . GLY A 1 141 ? 24.048 12.073 -46.503 1.00 79.38 141 GLY A CA 1
ATOM 1147 C C . GLY A 1 141 ? 23.773 10.625 -46.919 1.00 79.38 141 GLY A C 1
ATOM 1148 O O . GLY A 1 141 ? 23.973 10.289 -48.085 1.00 79.38 141 GLY A O 1
ATOM 1149 N N . TYR A 1 142 ? 23.320 9.765 -46.001 1.00 78.88 142 TYR A N 1
ATOM 1150 C CA . TYR A 1 142 ? 22.901 8.405 -46.350 1.00 78.88 142 TYR A CA 1
ATOM 1151 C C . TYR A 1 142 ? 21.576 8.412 -47.117 1.00 78.88 142 TYR A C 1
ATOM 1153 O O . TYR A 1 142 ? 20.682 9.212 -46.833 1.00 78.88 142 TYR A O 1
ATOM 1161 N N . THR A 1 143 ? 21.431 7.493 -48.074 1.00 80.00 143 THR A N 1
ATOM 1162 C CA . THR A 1 143 ? 20.187 7.354 -48.834 1.00 80.00 143 THR A CA 1
ATOM 1163 C C . THR A 1 143 ? 19.129 6.592 -48.028 1.00 80.00 143 THR A C 1
ATOM 1165 O O . THR A 1 143 ? 19.448 5.695 -47.250 1.00 80.00 143 THR A O 1
ATOM 1168 N N . GLU A 1 144 ? 17.851 6.938 -48.212 1.00 77.56 144 GLU A N 1
ATOM 1169 C CA . GLU A 1 144 ? 16.687 6.263 -47.600 1.00 77.56 144 GLU A CA 1
ATOM 1170 C C . GLU A 1 144 ? 16.771 4.716 -47.580 1.00 77.56 144 GLU A C 1
ATOM 1172 O O . GLU A 1 144 ? 16.528 4.132 -46.519 1.00 77.56 144 GLU A O 1
ATOM 1177 N N . PRO A 1 145 ? 17.155 4.018 -48.674 1.00 72.75 145 PRO A N 1
ATOM 1178 C CA . PRO A 1 145 ? 17.280 2.558 -48.651 1.00 72.75 145 PRO A CA 1
ATOM 1179 C C . PRO A 1 145 ? 18.402 2.049 -47.732 1.00 72.75 145 PRO A C 1
ATOM 1181 O O . PRO A 1 145 ? 18.233 1.004 -47.100 1.00 72.75 145 PRO A O 1
ATOM 1184 N N . ASP A 1 146 ? 19.508 2.784 -47.589 1.00 70.50 146 ASP A N 1
ATOM 1185 C CA . ASP A 1 146 ? 20.605 2.417 -46.683 1.00 70.50 146 ASP A CA 1
ATOM 1186 C C . ASP A 1 146 ? 20.203 2.610 -45.219 1.00 70.50 146 ASP A C 1
ATOM 1188 O O . ASP A 1 146 ? 20.487 1.765 -44.367 1.00 70.50 146 ASP A O 1
ATOM 1192 N N . ILE A 1 147 ? 19.485 3.700 -44.928 1.00 70.44 147 ILE A N 1
ATOM 1193 C CA . ILE A 1 147 ? 18.954 3.999 -43.594 1.00 70.44 147 ILE A CA 1
ATOM 1194 C C . ILE A 1 147 ? 17.965 2.912 -43.175 1.00 70.44 147 ILE A C 1
ATOM 1196 O O . ILE A 1 147 ? 18.076 2.367 -42.074 1.00 70.44 147 ILE A O 1
ATOM 1200 N N . MET A 1 148 ? 17.053 2.533 -44.074 1.00 66.94 148 MET A N 1
ATOM 1201 C CA . MET A 1 148 ? 16.142 1.416 -43.845 1.00 66.94 148 MET A CA 1
ATOM 1202 C C . MET A 1 148 ? 16.897 0.103 -43.654 1.00 66.94 148 MET A C 1
ATOM 1204 O O . MET A 1 148 ? 16.572 -0.642 -42.734 1.00 66.94 148 MET A O 1
ATOM 1208 N N . GLY A 1 149 ? 17.953 -0.158 -44.428 1.00 65.44 149 GLY A N 1
ATOM 1209 C CA . GLY A 1 149 ? 18.820 -1.321 -44.235 1.00 65.44 149 GLY A CA 1
ATOM 1210 C C . GLY A 1 149 ? 19.444 -1.379 -42.835 1.00 65.44 149 GLY A C 1
ATOM 1211 O O . GLY A 1 149 ? 19.433 -2.432 -42.193 1.00 65.44 149 GLY A O 1
ATOM 1212 N N . VAL A 1 150 ? 19.933 -0.248 -42.320 1.00 65.56 150 VAL A N 1
ATOM 1213 C CA . VAL A 1 150 ? 20.513 -0.137 -40.970 1.00 65.56 150 VAL A CA 1
ATOM 1214 C C . VAL A 1 150 ? 19.447 -0.312 -39.886 1.00 65.56 150 VAL A C 1
ATOM 1216 O O . VAL A 1 150 ? 19.637 -1.116 -38.971 1.00 65.56 150 VAL A O 1
ATOM 1219 N N . ILE A 1 151 ? 18.299 0.361 -40.006 1.00 65.69 151 ILE A N 1
ATOM 1220 C CA . ILE A 1 151 ? 17.180 0.251 -39.056 1.00 65.69 151 ILE A CA 1
ATOM 1221 C C . ILE A 1 151 ? 16.660 -1.194 -39.002 1.00 65.69 151 ILE A C 1
ATOM 1223 O O . ILE A 1 151 ? 16.455 -1.746 -37.917 1.00 65.69 151 ILE A O 1
ATOM 1227 N N . TYR A 1 152 ? 16.530 -1.851 -40.156 1.00 61.62 152 TYR A N 1
ATOM 1228 C CA . TYR A 1 152 ? 16.077 -3.238 -40.255 1.00 61.62 152 TYR A CA 1
ATOM 1229 C C . TYR A 1 152 ? 17.103 -4.227 -39.683 1.00 61.62 152 TYR A C 1
ATOM 1231 O O . TYR A 1 152 ? 16.739 -5.213 -39.042 1.00 61.62 152 TYR A O 1
ATOM 1239 N N . LYS A 1 153 ? 18.403 -3.951 -39.837 1.00 59.38 153 LYS A N 1
ATOM 1240 C CA . LYS A 1 153 ? 19.480 -4.761 -39.246 1.00 59.38 153 LYS A CA 1
ATOM 1241 C C . LYS A 1 153 ? 19.557 -4.600 -37.721 1.00 59.38 153 LYS A C 1
ATOM 1243 O O . LYS A 1 153 ? 19.882 -5.563 -37.023 1.00 59.38 153 LYS A O 1
ATOM 1248 N N . CYS A 1 154 ? 19.211 -3.417 -37.208 1.00 55.53 154 CYS A N 1
ATOM 1249 C CA . CYS A 1 154 ? 19.178 -3.100 -35.779 1.00 55.53 154 CYS A CA 1
ATOM 1250 C C . CYS A 1 154 ? 17.882 -3.534 -35.062 1.00 55.53 154 CYS A C 1
ATOM 1252 O O . CYS A 1 154 ? 17.931 -3.772 -33.857 1.00 55.53 154 CYS A O 1
ATOM 1254 N N . GLY A 1 155 ? 16.741 -3.690 -35.750 1.00 57.34 155 GLY A N 1
ATOM 1255 C CA . GLY A 1 155 ? 15.469 -4.062 -35.102 1.00 57.34 155 GLY A CA 1
ATOM 1256 C C . GLY A 1 155 ? 14.414 -4.715 -35.998 1.00 57.34 155 GLY A C 1
ATOM 1257 O O . GLY A 1 155 ? 13.226 -4.405 -35.884 1.00 57.34 155 GLY A O 1
ATOM 1258 N N . GLY A 1 156 ? 14.845 -5.632 -36.867 1.00 43.56 156 GLY A N 1
ATOM 1259 C CA . GLY A 1 156 ? 14.066 -6.222 -37.966 1.00 43.56 156 GLY A CA 1
ATOM 1260 C C . GLY A 1 156 ? 12.706 -6.853 -37.640 1.00 43.56 156 GLY A C 1
ATOM 1261 O O . GLY A 1 156 ? 11.895 -7.003 -38.550 1.00 43.56 156 GLY A O 1
ATOM 1262 N N . ASP A 1 157 ? 12.393 -7.154 -36.378 1.00 46.25 157 ASP A N 1
ATOM 1263 C CA . ASP A 1 157 ? 11.091 -7.731 -36.009 1.00 46.25 157 ASP A CA 1
ATOM 1264 C C . ASP A 1 157 ? 10.016 -6.676 -35.680 1.00 46.25 157 ASP A C 1
ATOM 1266 O O . ASP A 1 157 ? 8.821 -6.968 -35.744 1.00 46.25 157 ASP A O 1
ATOM 1270 N N . TYR A 1 158 ? 10.407 -5.435 -35.359 1.00 44.41 158 TYR A N 1
ATOM 1271 C CA . TYR A 1 158 ? 9.469 -4.384 -34.934 1.00 44.41 158 TYR A CA 1
ATOM 1272 C C . TYR A 1 158 ? 8.945 -3.525 -36.090 1.00 44.41 158 TYR A C 1
ATOM 1274 O O . TYR A 1 158 ? 7.761 -3.186 -36.119 1.00 44.41 158 TYR A O 1
ATOM 1282 N N . TYR A 1 159 ? 9.794 -3.212 -37.075 1.00 42.91 159 TYR A N 1
ATOM 1283 C CA . TYR A 1 159 ? 9.386 -2.431 -38.251 1.00 42.91 159 TYR A CA 1
ATOM 1284 C C . TYR A 1 159 ? 8.426 -3.213 -39.155 1.00 42.91 159 TYR A C 1
ATOM 1286 O O . TYR A 1 159 ? 7.437 -2.668 -39.639 1.00 42.91 159 TYR A O 1
ATOM 1294 N N . LYS A 1 160 ? 8.620 -4.530 -39.285 1.00 44.78 160 LYS A N 1
ATOM 1295 C CA . LYS A 1 160 ? 7.755 -5.391 -40.105 1.00 44.78 160 LYS A CA 1
ATOM 1296 C C . LYS A 1 160 ? 6.294 -5.433 -39.627 1.00 44.78 160 LYS A C 1
ATOM 1298 O O . LYS A 1 160 ? 5.403 -5.754 -40.402 1.00 44.78 160 LYS A O 1
ATOM 1303 N N . LYS A 1 161 ? 6.036 -5.119 -38.351 1.00 44.38 161 LYS A N 1
ATOM 1304 C CA . LYS A 1 161 ? 4.692 -5.186 -37.755 1.00 44.38 161 LYS A CA 1
ATOM 1305 C C . LYS A 1 161 ? 3.913 -3.867 -37.835 1.00 44.38 161 LYS A C 1
ATOM 1307 O O . LYS A 1 161 ? 2.687 -3.908 -37.840 1.00 44.38 161 LYS A O 1
ATOM 1312 N N . ASN A 1 162 ? 4.605 -2.725 -37.913 1.00 41.81 162 ASN A N 1
ATOM 1313 C CA . ASN A 1 162 ? 3.984 -1.391 -37.941 1.00 41.81 162 ASN A CA 1
ATOM 1314 C C . ASN A 1 162 ? 4.026 -0.698 -39.308 1.00 41.81 162 ASN A C 1
ATOM 1316 O O . ASN A 1 162 ? 3.205 0.180 -39.559 1.00 41.81 162 ASN A O 1
ATOM 1320 N N . THR A 1 163 ? 4.907 -1.117 -40.214 1.00 45.00 163 THR A N 1
ATOM 1321 C CA . THR A 1 163 ? 4.770 -0.813 -41.640 1.00 45.00 163 THR A CA 1
ATOM 1322 C C . THR A 1 163 ? 4.078 -1.994 -42.307 1.00 45.00 163 THR A C 1
ATOM 1324 O O . THR A 1 163 ? 4.713 -2.999 -42.612 1.00 45.00 163 THR A O 1
ATOM 1327 N N . LYS A 1 164 ? 2.761 -1.880 -42.532 1.00 39.66 164 LYS A N 1
ATOM 1328 C CA . LYS A 1 164 ? 2.098 -2.599 -43.629 1.00 39.66 164 LYS A CA 1
ATOM 1329 C C . LYS A 1 164 ? 2.722 -2.093 -44.930 1.00 39.66 164 LYS A C 1
ATOM 1331 O O . LYS A 1 164 ? 2.215 -1.156 -45.535 1.00 39.66 164 LYS A O 1
ATOM 1336 N N . ILE A 1 165 ? 3.870 -2.636 -45.295 1.00 41.44 165 ILE A N 1
ATOM 1337 C CA . ILE A 1 165 ? 4.419 -2.489 -46.633 1.00 41.44 165 ILE A CA 1
ATOM 1338 C C . ILE A 1 165 ? 4.461 -3.911 -47.166 1.00 41.44 165 ILE A C 1
ATOM 1340 O O . ILE A 1 165 ? 5.340 -4.694 -46.811 1.00 41.44 165 ILE A O 1
ATOM 1344 N N . ASP A 1 166 ? 3.415 -4.242 -47.919 1.00 36.97 166 ASP A N 1
ATOM 1345 C CA . ASP A 1 166 ? 3.387 -5.406 -48.787 1.00 36.97 166 ASP A CA 1
ATOM 1346 C C . ASP A 1 166 ? 4.519 -5.255 -49.812 1.00 36.97 166 ASP A C 1
ATOM 1348 O O . ASP A 1 166 ? 4.496 -4.339 -50.638 1.00 36.97 166 ASP A O 1
ATOM 1352 N N . VAL A 1 167 ? 5.506 -6.147 -49.727 1.00 34.53 167 VAL A N 1
ATOM 1353 C CA . VAL A 1 167 ? 6.332 -6.601 -50.854 1.00 34.53 167 VAL A CA 1
ATOM 1354 C C . VAL A 1 167 ? 6.433 -8.114 -50.757 1.00 34.53 167 VAL A C 1
ATOM 1356 O O . VAL A 1 167 ? 6.780 -8.604 -49.655 1.00 34.53 167 VAL A O 1
#

Foldseek 3Di:
DVLLVLLVVLLVQCLVQAVCSVDSVSSSVQLVCVVVVNHDLVSQCVSPVVVSVVSSVVSVVVVVLVVVLVVCVVVVVVVVVVVLVVLVPDDDPVVVVVVVVVVVVVVVPPCCVVSDDCCVVDVPVVVVVLVVVLVVCVVVVDDPVVSVVVVCVSPVVPCPVPDPDDD

pLDDT: mean 71.35, std 19.27, range [34.53, 95.62]

Radius of gyration: 24.91 Å; chains: 1; bounding box: 43×33×70 Å

Organism: Photinus pyralis (NCBI:txid7054)

Sequence (167 aa):
IVFFAYAELGYLLFGSQVKRFSGFITSMITLFRTVLGDFNYAELDEADRIFAPIFFISYIFVVFYILMNMFLAIVNDAYADCKVEMVIGEKSKRGQLMTTALYSILNKFVITRIFVPQSILHPKHYYITVHRAETILKACGYTEPDIMGVIYKCGGDYYKKNTKIDV